Protein AF-A0A529Y6L5-F1 (afdb_monomer_lite)

Radius of gyration: 23.73 Å; chains: 1; bounding box: 65×68×51 Å

Foldseek 3Di:
DDPPDDDDDPVNVVVVVVCVVVDDDCPDDLLPQVNCCVPLVGRWFDPDDPDDAAEDEFEQDDPLLPVFDADDVVVAWGDDVVLQDTGHHNDRDDSVVSNVVVVVVVVVCVVSNHHYQYFDDQDVQQSVLRCCCFQWHTHRNFIEGFAAPRPSNGRSVVRVVVSCVVSSTDHPYYDDDPDGTD

Sequence (182 aa):
MSAHTAAMSEHEYREAKFFQTFGSVPTPAFHDPEEQTRVWGRPWGCTNDVGKLRAVLMHRPGEEINVVDKPMPEIGGFGDPEKGWYFMGKTPPDLAAMQAAHDAFTALLRSEGVDVILTEKAAPGALKSTFCRDSVIGVKGGAIVTRLARRARRGEELMVTQALAKAGCPILGTLHGEAVFE

pLDDT: mean 93.56, std 7.94, range [43.16, 98.81]

Secondary structure (DSSP, 8-state):
----PPPPPHHHHHHHHHHHHT-----S-TT-HHHHHHHHSS--S-S-SSS---EEEE----GGGGG---EETTTTEEEETTTTEEEESSS---HHHHHHHHHHHHHHHHHTT-EEEE--SPPTT-TTTT-HHHHEEEETTEEEE-B-SSGGGTTHHHHHHHHHHHHT--EEEE--TT--B-

Structure (mmCIF, N/CA/C/O backbone):
data_AF-A0A529Y6L5-F1
#
_entry.id   AF-A0A529Y6L5-F1
#
loop_
_atom_site.group_PDB
_atom_site.id
_atom_site.type_symbol
_atom_site.label_atom_id
_atom_site.label_alt_id
_atom_site.label_comp_id
_atom_site.label_asym_id
_atom_site.label_entity_id
_atom_site.label_seq_id
_atom_site.pdbx_PDB_ins_code
_atom_site.Cartn_x
_atom_site.Cartn_y
_atom_site.Cartn_z
_atom_site.occupancy
_atom_site.B_iso_or_equiv
_atom_site.auth_seq_id
_atom_site.auth_comp_id
_atom_site.auth_asym_id
_atom_site.auth_atom_id
_atom_site.pdbx_PDB_model_num
ATOM 1 N N . MET A 1 1 ? -27.876 47.634 27.115 1.00 43.16 1 MET A N 1
ATOM 2 C CA . MET A 1 1 ? -28.895 46.722 26.558 1.00 43.16 1 MET A CA 1
ATOM 3 C C . MET A 1 1 ? -28.431 45.304 26.839 1.00 43.16 1 MET A C 1
ATOM 5 O O . MET A 1 1 ? -27.448 44.882 26.251 1.00 43.16 1 MET A O 1
ATOM 9 N N . SER A 1 2 ? -29.041 44.638 27.822 1.00 49.75 2 SER A N 1
ATOM 10 C CA . SER A 1 2 ? -28.756 43.233 28.131 1.00 49.75 2 SER A CA 1
ATOM 11 C C . SER A 1 2 ? -29.491 42.383 27.100 1.00 49.75 2 SER A C 1
ATOM 13 O O . SER A 1 2 ? -30.720 42.425 27.046 1.00 49.75 2 SER A O 1
ATOM 15 N N . ALA A 1 3 ? -28.759 41.695 26.226 1.00 53.69 3 ALA A N 1
ATOM 16 C CA . ALA A 1 3 ? -29.361 40.724 25.327 1.00 53.69 3 ALA A CA 1
ATOM 17 C C . ALA A 1 3 ? -29.817 39.534 26.180 1.00 53.69 3 ALA A C 1
ATOM 19 O O . ALA A 1 3 ? -28.994 38.777 26.687 1.00 53.69 3 ALA A O 1
ATOM 20 N N . HIS A 1 4 ? -31.127 39.405 26.390 1.00 56.75 4 HIS A N 1
ATOM 21 C CA . HIS A 1 4 ? -31.697 38.199 26.970 1.00 56.75 4 HIS A CA 1
ATOM 22 C C . HIS A 1 4 ? -31.418 37.038 26.013 1.00 56.75 4 HIS A C 1
ATOM 24 O O . HIS A 1 4 ? -31.962 37.000 24.910 1.00 56.75 4 HIS A O 1
ATOM 30 N N . THR A 1 5 ? -30.555 36.108 26.419 1.00 60.12 5 THR A N 1
ATOM 31 C CA . THR A 1 5 ? -30.410 34.819 25.742 1.00 60.12 5 THR A CA 1
ATOM 32 C C . THR A 1 5 ? -31.777 34.142 25.763 1.00 60.12 5 THR A C 1
ATOM 34 O O . THR A 1 5 ? -32.355 33.965 26.838 1.00 60.12 5 THR A O 1
ATOM 37 N N . ALA A 1 6 ? -32.334 33.835 24.591 1.00 73.38 6 ALA A N 1
ATOM 38 C CA . ALA A 1 6 ? -33.621 33.157 24.501 1.00 73.38 6 ALA A CA 1
ATOM 39 C C . ALA A 1 6 ? -33.563 31.831 25.279 1.00 73.38 6 ALA A C 1
ATOM 41 O O . ALA A 1 6 ? -32.552 31.127 25.241 1.00 73.38 6 ALA A O 1
ATOM 42 N N . ALA A 1 7 ? -34.631 31.513 26.015 1.00 80.19 7 ALA A N 1
ATOM 43 C CA . ALA A 1 7 ? -34.752 30.219 26.671 1.00 80.19 7 ALA A CA 1
ATOM 44 C C . ALA A 1 7 ? -34.700 29.113 25.607 1.00 80.19 7 ALA A C 1
ATOM 46 O O . ALA A 1 7 ? -35.376 29.216 24.584 1.00 80.19 7 ALA A O 1
ATOM 47 N N . MET A 1 8 ? -33.887 28.086 25.862 1.00 87.06 8 MET A N 1
ATOM 48 C CA . MET A 1 8 ? -33.729 26.923 24.990 1.00 87.06 8 MET A CA 1
ATOM 49 C C . MET A 1 8 ? -35.102 26.333 24.639 1.00 87.06 8 MET A C 1
ATOM 51 O O . MET A 1 8 ? -35.928 26.096 25.524 1.00 87.06 8 MET A O 1
ATOM 55 N N . SER A 1 9 ? -35.346 26.110 23.352 1.00 92.12 9 SER A N 1
ATOM 56 C CA . SER A 1 9 ? -36.568 25.483 22.856 1.00 92.12 9 SER A CA 1
ATOM 57 C C . SER A 1 9 ? -36.683 24.031 23.331 1.00 92.12 9 SER A C 1
ATOM 59 O O . SER A 1 9 ? -35.696 23.375 23.671 1.00 92.12 9 SER A O 1
ATOM 61 N N . GLU A 1 10 ? -37.901 23.485 23.319 1.00 93.31 10 GLU A N 1
ATOM 62 C CA . GLU A 1 10 ? -38.127 22.069 23.639 1.00 93.31 10 GLU A CA 1
ATOM 63 C C . GLU A 1 10 ? -37.326 21.138 22.712 1.00 93.31 10 GLU A C 1
ATOM 65 O O . GLU A 1 10 ? -36.822 20.100 23.143 1.00 93.31 10 GLU A O 1
ATOM 70 N N . HIS A 1 11 ? -37.171 21.526 21.444 1.00 93.75 11 HIS A N 1
ATOM 71 C CA . HIS A 1 11 ? -36.379 20.780 20.475 1.00 93.75 11 HIS A CA 1
ATOM 72 C C . HIS A 1 11 ? -34.901 20.723 20.875 1.00 93.75 11 HIS A C 1
ATOM 74 O O . HIS A 1 11 ? -34.360 19.627 21.015 1.00 93.75 11 HIS A O 1
ATOM 80 N N . GLU A 1 12 ? -34.284 21.878 21.139 1.00 94.50 12 GLU A N 1
ATOM 81 C CA . GLU A 1 12 ? -32.885 21.968 21.578 1.00 94.50 12 GLU A CA 1
ATOM 82 C C . GLU A 1 12 ? -32.661 21.216 22.901 1.00 94.50 12 GLU A C 1
ATOM 84 O O . GLU A 1 12 ? -31.656 20.526 23.058 1.00 94.50 12 GLU A O 1
ATOM 89 N N . TYR A 1 13 ? -33.620 21.262 23.837 1.00 93.31 13 TYR A N 1
ATOM 90 C CA . TYR A 1 13 ? -33.553 20.468 25.068 1.00 93.31 13 TYR A CA 1
ATOM 91 C C . TYR A 1 13 ? -33.517 18.964 24.777 1.00 93.31 13 TYR A C 1
ATOM 93 O O . TYR A 1 13 ? -32.693 18.237 25.339 1.00 93.31 13 TYR A O 1
ATOM 101 N N . ARG A 1 14 ? -34.421 18.480 23.917 1.00 95.19 14 ARG A N 1
ATOM 102 C CA . ARG A 1 14 ? -34.516 17.055 23.569 1.00 95.19 14 ARG A CA 1
ATOM 103 C C . ARG A 1 14 ? -33.267 16.582 22.837 1.00 95.19 14 ARG A C 1
ATOM 105 O O . ARG A 1 14 ? -32.761 15.514 23.167 1.00 95.19 14 ARG A O 1
ATOM 112 N N . GLU A 1 15 ? -32.761 17.377 21.901 1.00 94.12 15 GLU A N 1
ATOM 113 C CA . GLU A 1 15 ? -31.516 17.106 21.183 1.00 94.12 15 GLU A CA 1
ATOM 114 C C . GLU A 1 15 ? -30.318 17.052 22.145 1.00 94.12 15 GLU A C 1
ATOM 116 O O . GLU A 1 15 ? -29.592 16.057 22.178 1.00 94.12 15 GLU A O 1
ATOM 121 N N . ALA A 1 16 ? -30.168 18.052 23.019 1.00 92.19 16 ALA A N 1
ATOM 122 C CA . ALA A 1 16 ? -29.106 18.079 24.020 1.00 92.19 16 ALA A CA 1
ATOM 123 C C . ALA A 1 16 ? -29.181 16.882 24.979 1.00 92.19 16 ALA A C 1
ATOM 125 O O . ALA A 1 16 ? -28.155 16.285 25.307 1.00 92.19 16 ALA A O 1
ATOM 126 N N . LYS A 1 17 ? -30.386 16.488 25.414 1.00 94.38 17 LYS A N 1
ATOM 127 C CA . LYS A 1 17 ? -30.570 15.285 26.235 1.00 94.38 17 LYS A CA 1
ATOM 128 C C . LYS A 1 17 ? -30.220 14.014 25.486 1.00 94.38 17 LYS A C 1
ATOM 130 O O . LYS A 1 17 ? -29.573 13.151 26.069 1.00 94.38 17 LYS A O 1
ATOM 135 N N . PHE A 1 18 ? -30.583 13.920 24.212 1.00 94.38 18 PHE A N 1
ATOM 136 C CA . PHE A 1 18 ? -30.236 12.777 23.382 1.00 94.38 18 PHE A CA 1
ATOM 137 C C . PHE A 1 18 ? -28.713 12.625 23.257 1.00 94.38 18 PHE A C 1
ATOM 139 O O . PHE A 1 18 ? -28.182 11.559 23.564 1.00 94.38 18 PHE A O 1
ATOM 146 N N . PHE A 1 19 ? -27.988 13.696 22.921 1.00 93.44 19 PHE A N 1
ATOM 147 C CA . PHE A 1 19 ? -26.521 13.665 22.850 1.00 93.44 19 PHE A CA 1
ATOM 148 C C . PHE A 1 19 ? -25.846 13.495 24.214 1.00 93.44 19 PHE A C 1
ATOM 150 O O . PHE A 1 19 ? -24.782 12.890 24.292 1.00 93.44 19 PHE A O 1
ATOM 157 N N . GLN A 1 20 ? -26.461 13.967 25.304 1.00 91.94 20 GLN A N 1
ATOM 158 C CA . GLN A 1 20 ? -25.987 13.676 26.659 1.00 91.94 20 GLN A CA 1
ATOM 159 C C . GLN A 1 20 ? -26.107 12.179 26.984 1.00 91.94 20 GLN A C 1
ATOM 161 O O . GLN A 1 20 ? -25.212 11.618 27.612 1.00 91.94 20 GLN A O 1
ATOM 166 N N . THR A 1 21 ? -27.205 11.530 26.581 1.00 94.56 21 THR A N 1
ATOM 167 C CA . THR A 1 21 ? -27.416 10.090 26.786 1.00 94.56 21 THR A CA 1
ATOM 168 C C . THR A 1 21 ? -26.461 9.248 25.941 1.00 94.56 21 THR A C 1
ATOM 170 O O . THR A 1 21 ? -25.875 8.300 26.456 1.00 94.56 21 THR A O 1
ATOM 173 N N . PHE A 1 22 ? -26.267 9.609 24.672 1.00 93.00 22 PHE A N 1
ATOM 174 C CA . PHE A 1 22 ? -25.345 8.943 23.745 1.00 93.00 22 PHE A CA 1
ATOM 175 C C . PHE A 1 22 ? -24.044 9.737 23.598 1.00 93.00 22 PHE A C 1
ATOM 177 O O . PHE A 1 22 ? -23.631 10.084 22.491 1.00 93.00 22 PHE A O 1
ATOM 184 N N . GLY A 1 23 ? -23.433 10.075 24.735 1.00 90.88 23 GLY A N 1
ATOM 185 C CA . GLY A 1 23 ? -22.241 10.914 24.777 1.00 90.88 23 GLY A CA 1
ATOM 186 C C . GLY A 1 23 ? -21.039 10.306 24.053 1.00 90.88 23 GLY A C 1
ATOM 187 O O . GLY A 1 23 ? -20.933 9.093 23.867 1.00 90.88 23 GLY A O 1
ATOM 188 N N . SER A 1 24 ? -20.096 11.167 23.675 1.00 91.44 24 SER A N 1
ATOM 189 C CA . SER A 1 24 ? -18.832 10.755 23.067 1.00 91.44 24 SER A CA 1
ATOM 190 C C . SER A 1 24 ? -17.998 9.925 24.041 1.00 91.44 24 SER A C 1
ATOM 192 O O . SER A 1 24 ? -17.677 10.383 25.138 1.00 91.44 24 SER A O 1
ATOM 194 N N . VAL A 1 25 ? -17.586 8.733 23.613 1.00 93.31 25 VAL A N 1
ATOM 195 C CA . VAL A 1 25 ? -16.708 7.848 24.384 1.00 93.31 25 VAL A CA 1
ATOM 196 C C . VAL A 1 25 ? -15.369 7.729 23.645 1.00 93.31 25 VAL A C 1
ATOM 198 O O . VAL A 1 25 ? -15.276 6.982 22.676 1.00 93.31 25 VAL A O 1
ATOM 201 N N . PRO A 1 26 ? -14.330 8.486 24.045 1.00 93.56 26 PRO A N 1
ATOM 202 C CA . PRO A 1 26 ? -13.047 8.508 23.337 1.00 93.56 26 PRO A CA 1
ATOM 203 C C . PRO A 1 26 ? -12.127 7.325 23.686 1.00 93.56 26 PRO A C 1
ATOM 205 O O . PRO A 1 26 ? -11.047 7.206 23.109 1.00 93.56 26 PRO A O 1
ATOM 208 N N . THR A 1 27 ? -12.512 6.493 24.659 1.00 95.44 27 THR A N 1
ATOM 209 C CA . THR A 1 27 ? -11.716 5.367 25.157 1.00 95.44 27 THR A CA 1
ATOM 210 C C . THR A 1 27 ? -12.494 4.053 25.104 1.00 95.44 27 THR A C 1
ATOM 212 O O . THR A 1 27 ? -13.676 4.057 25.441 1.00 95.44 27 THR A O 1
ATOM 215 N N . PRO A 1 28 ? -11.833 2.921 24.820 1.00 96.00 28 PRO A N 1
ATOM 216 C CA . PRO A 1 28 ? -10.390 2.785 24.613 1.00 96.00 28 PRO A CA 1
ATOM 217 C C . PRO A 1 28 ? -9.931 3.378 23.267 1.00 96.00 28 PRO A C 1
ATOM 219 O O . PRO A 1 28 ? -10.740 3.778 22.434 1.00 96.00 28 PRO A O 1
ATOM 222 N N . ALA A 1 29 ? -8.618 3.559 23.108 1.00 95.88 29 ALA A N 1
ATOM 223 C CA . ALA A 1 29 ? -8.064 4.209 21.921 1.00 95.88 29 ALA A CA 1
ATOM 224 C C . ALA A 1 29 ? -8.363 3.394 20.651 1.00 95.88 29 ALA A C 1
ATOM 226 O O . ALA A 1 29 ? -8.498 2.179 20.712 1.00 95.88 29 ALA A O 1
ATOM 227 N N . PHE A 1 30 ? -8.356 4.036 19.479 1.00 96.19 30 PHE A N 1
ATOM 228 C CA . PHE A 1 30 ? -8.668 3.379 18.198 1.00 96.19 30 PHE A CA 1
ATOM 229 C C . PHE A 1 30 ? -7.878 2.084 17.935 1.00 96.19 30 PHE A C 1
ATOM 231 O O . PHE A 1 30 ? -8.389 1.145 17.335 1.00 96.19 30 PHE A O 1
ATOM 238 N N . HIS A 1 31 ? -6.616 2.043 18.367 1.00 96.19 31 HIS A N 1
ATOM 239 C CA . HIS A 1 31 ? -5.713 0.913 18.163 1.00 96.19 31 HIS A CA 1
ATOM 240 C C . HIS A 1 31 ? -5.796 -0.157 19.264 1.00 96.19 31 HIS A C 1
ATOM 242 O O . HIS A 1 31 ? -4.938 -1.045 19.318 1.00 96.19 31 HIS A O 1
ATOM 248 N N . ASP A 1 32 ? -6.750 -0.030 20.187 1.00 97.56 32 ASP A N 1
ATOM 249 C CA . ASP A 1 32 ? -7.015 -1.041 21.198 1.00 97.56 32 ASP A CA 1
ATOM 250 C C . ASP A 1 32 ? -7.355 -2.385 20.523 1.00 97.56 32 ASP A C 1
ATOM 252 O O . ASP A 1 32 ? -8.149 -2.405 19.578 1.00 97.56 32 ASP A O 1
ATOM 256 N N . PRO A 1 33 ? -6.735 -3.507 20.936 1.00 96.56 33 PRO A N 1
ATOM 257 C CA . PRO A 1 33 ? -6.937 -4.789 20.269 1.00 96.56 33 PRO A CA 1
ATOM 258 C C . PRO A 1 33 ? -8.390 -5.277 20.262 1.00 96.56 33 PRO A C 1
ATOM 260 O O . PRO A 1 33 ? -8.789 -5.922 19.290 1.00 96.56 33 PRO A O 1
ATOM 263 N N . GLU A 1 34 ? -9.176 -4.994 21.304 1.00 97.75 34 GLU A N 1
ATOM 264 C CA . GLU A 1 34 ? -10.572 -5.432 21.388 1.00 97.75 34 GLU A CA 1
ATOM 265 C C . GLU A 1 34 ? -11.457 -4.589 20.468 1.00 97.75 34 GLU A C 1
ATOM 267 O O . GLU A 1 34 ? -12.233 -5.150 19.693 1.00 97.75 34 GLU A O 1
ATOM 272 N N . GLU A 1 35 ? -11.268 -3.265 20.447 1.00 96.62 35 GLU A N 1
ATOM 273 C CA . GLU A 1 35 ? -11.950 -2.370 19.498 1.00 96.62 35 GLU A CA 1
ATOM 274 C C . GLU A 1 35 ? -11.612 -2.702 18.043 1.00 96.62 35 GLU A C 1
ATOM 276 O O . GLU A 1 35 ? -12.503 -2.819 17.195 1.00 96.62 35 GLU A O 1
ATOM 281 N N . GLN A 1 36 ? -10.327 -2.921 17.755 1.00 97.62 36 GLN A N 1
ATOM 282 C CA . GLN A 1 36 ? -9.866 -3.334 16.433 1.00 97.62 36 GLN A CA 1
ATOM 283 C C . GLN A 1 36 ? -10.497 -4.660 16.012 1.00 97.62 36 GLN A C 1
ATOM 285 O O . GLN A 1 36 ? -11.004 -4.780 14.902 1.00 97.62 36 GLN A O 1
ATOM 290 N N . THR A 1 37 ? -10.518 -5.653 16.900 1.00 97.75 37 THR A N 1
ATOM 291 C CA . THR A 1 37 ? -11.112 -6.958 16.588 1.00 97.75 37 THR A CA 1
ATOM 292 C C . THR A 1 37 ? -12.619 -6.847 16.368 1.00 97.75 37 THR A C 1
ATOM 294 O O . THR A 1 37 ? -13.140 -7.402 15.403 1.00 97.75 37 THR A O 1
ATOM 297 N N . ARG A 1 38 ? -13.320 -6.091 17.219 1.00 97.38 38 ARG A N 1
ATOM 298 C CA . ARG A 1 38 ? -14.775 -5.912 17.167 1.00 97.38 38 ARG A CA 1
ATOM 299 C C . ARG A 1 38 ? -15.246 -5.200 15.897 1.00 97.38 38 ARG A C 1
ATOM 301 O O . ARG A 1 38 ? -16.284 -5.570 15.357 1.00 97.38 38 ARG A O 1
ATOM 308 N N . VAL A 1 39 ? -14.520 -4.176 15.446 1.00 96.56 39 VAL A N 1
ATOM 309 C CA . VAL A 1 39 ? -14.940 -3.310 14.327 1.00 96.56 39 VAL A CA 1
ATOM 310 C C . VAL A 1 39 ? -14.268 -3.694 13.006 1.00 96.56 39 VAL A C 1
ATOM 312 O O . VAL A 1 39 ? -14.908 -3.651 11.959 1.00 96.56 39 VAL A O 1
ATOM 315 N N . TRP A 1 40 ? -12.998 -4.100 13.048 1.00 97.19 40 TRP A N 1
ATOM 316 C CA . TRP A 1 40 ? -12.143 -4.334 11.874 1.00 97.19 40 TRP A CA 1
ATOM 317 C C . TRP A 1 40 ? -11.729 -5.804 11.706 1.00 97.19 40 TRP A C 1
ATOM 319 O O . TRP A 1 40 ? -10.904 -6.135 10.852 1.00 97.19 40 TRP A O 1
ATOM 329 N N . GLY A 1 41 ? -12.276 -6.699 12.534 1.00 97.44 41 GLY A N 1
ATOM 330 C CA . GLY A 1 41 ? -12.104 -8.153 12.461 1.00 97.44 41 GLY A CA 1
ATOM 331 C C . GLY A 1 41 ? -10.795 -8.690 13.047 1.00 97.44 41 GLY A C 1
ATOM 332 O O . GLY A 1 41 ? -10.718 -9.875 13.364 1.00 97.44 41 GLY A O 1
ATOM 333 N N . ARG A 1 42 ? -9.765 -7.850 13.211 1.00 97.00 42 ARG A N 1
ATOM 334 C CA . ARG A 1 42 ? -8.480 -8.201 13.841 1.00 97.00 42 ARG A CA 1
ATOM 335 C C . ARG A 1 42 ? -7.672 -6.952 14.211 1.00 97.00 42 ARG A C 1
ATOM 337 O O . ARG A 1 42 ? -7.913 -5.892 13.639 1.00 97.00 42 ARG A O 1
ATOM 344 N N . PRO A 1 43 ? -6.659 -7.064 15.090 1.00 97.00 43 PRO A N 1
ATOM 345 C CA . PRO A 1 43 ? -5.684 -5.999 15.299 1.00 97.00 43 PRO A CA 1
ATOM 346 C C . PRO A 1 43 ? -4.848 -5.753 14.039 1.00 97.00 43 PRO A C 1
ATOM 348 O O . PRO A 1 43 ? -4.182 -6.667 13.543 1.00 97.00 43 PRO A O 1
ATOM 351 N N . TRP A 1 44 ? -4.852 -4.513 13.553 1.00 97.88 44 TRP A N 1
ATOM 352 C CA . TRP A 1 44 ? -4.046 -4.078 12.414 1.00 97.88 44 TRP A CA 1
ATOM 353 C C . TRP A 1 44 ? -2.822 -3.257 12.826 1.00 97.88 44 TRP A C 1
ATOM 355 O O . TRP A 1 44 ? -2.762 -2.666 13.910 1.00 97.88 44 TRP A O 1
ATOM 365 N N . GLY A 1 45 ? -1.851 -3.188 11.914 1.00 96.56 45 GLY A N 1
ATOM 366 C CA . GLY A 1 45 ? -0.671 -2.342 12.047 1.00 96.56 45 GLY A CA 1
ATOM 367 C C . GLY A 1 45 ? 0.631 -3.075 12.350 1.00 96.56 45 GLY A C 1
ATOM 368 O O . GLY A 1 45 ? 0.664 -4.288 12.553 1.00 96.56 45 GLY A O 1
ATOM 369 N N . CYS A 1 46 ? 1.713 -2.299 12.394 1.00 96.50 46 CYS A N 1
ATOM 370 C CA . CYS A 1 46 ? 3.040 -2.753 12.799 1.00 96.50 46 CYS A CA 1
ATOM 371 C C . CYS A 1 46 ? 3.403 -2.132 14.154 1.00 96.50 46 CYS A C 1
ATOM 373 O O . CYS A 1 46 ? 3.250 -0.925 14.348 1.00 96.50 46 CYS A O 1
ATOM 375 N N . THR A 1 47 ? 3.859 -2.952 15.103 1.00 92.88 47 THR A N 1
ATOM 376 C CA . THR A 1 47 ? 4.301 -2.498 16.436 1.00 92.88 47 THR A CA 1
ATOM 377 C C . THR A 1 47 ? 5.796 -2.688 16.673 1.00 92.88 47 THR A C 1
ATOM 379 O O . THR A 1 47 ? 6.324 -2.113 17.620 1.00 92.88 47 THR A O 1
ATOM 382 N N . ASN A 1 48 ? 6.468 -3.494 15.846 1.00 94.31 48 ASN A N 1
ATOM 383 C CA . ASN A 1 48 ? 7.915 -3.698 15.825 1.00 94.31 48 ASN A CA 1
ATOM 384 C C . ASN A 1 48 ? 8.323 -4.448 14.540 1.00 94.31 48 ASN A C 1
ATOM 386 O O . ASN A 1 48 ? 7.486 -5.084 13.902 1.00 94.31 48 ASN A O 1
ATOM 390 N N . ASP A 1 49 ? 9.615 -4.427 14.211 1.00 94.19 49 ASP A N 1
ATOM 391 C CA . ASP A 1 49 ? 10.150 -5.015 12.972 1.00 94.19 49 ASP A CA 1
ATOM 392 C C . ASP A 1 49 ? 10.559 -6.500 13.071 1.00 94.19 49 ASP A C 1
ATOM 394 O O . ASP A 1 49 ? 11.005 -7.075 12.081 1.00 94.19 49 ASP A O 1
ATOM 398 N N . VAL A 1 50 ? 10.437 -7.138 14.243 1.00 96.19 50 VAL A N 1
ATOM 399 C CA . VAL A 1 50 ? 10.969 -8.503 14.496 1.00 96.19 50 VAL A CA 1
ATOM 400 C C . VAL A 1 50 ? 9.925 -9.514 14.977 1.00 96.19 50 VAL A C 1
ATOM 402 O O . VAL A 1 50 ? 10.218 -10.692 15.167 1.00 96.19 50 VAL A O 1
ATOM 405 N N . GLY A 1 51 ? 8.705 -9.059 15.230 1.00 95.12 51 GLY A N 1
ATOM 406 C CA . GLY A 1 51 ? 7.616 -9.860 15.759 1.00 95.12 51 GLY A CA 1
ATOM 407 C C . GLY A 1 51 ? 6.985 -10.750 14.697 1.00 95.12 51 GLY A C 1
ATOM 408 O O . GLY A 1 51 ? 7.247 -10.634 13.502 1.00 95.12 51 GLY A O 1
ATOM 409 N N . LYS A 1 52 ? 6.092 -11.640 15.141 1.00 96.25 52 LYS A N 1
ATOM 410 C CA . LYS A 1 52 ? 5.377 -12.539 14.231 1.00 96.25 52 LYS A CA 1
ATOM 411 C C . LYS A 1 52 ? 4.549 -11.742 13.216 1.00 96.25 52 LYS A C 1
ATOM 413 O O . LYS A 1 52 ? 3.553 -11.109 13.586 1.00 96.25 52 LYS A O 1
ATOM 418 N N . LEU A 1 53 ? 4.931 -11.842 11.946 1.00 97.75 53 LEU A N 1
ATOM 419 C CA . LEU A 1 53 ? 4.174 -11.315 10.818 1.00 97.75 53 LEU A CA 1
ATOM 420 C C . LEU A 1 53 ? 2.845 -12.073 10.688 1.00 97.75 53 LEU A C 1
ATOM 422 O O . LEU A 1 53 ? 2.806 -13.295 10.817 1.00 97.75 53 LEU A O 1
ATOM 426 N N . ARG A 1 54 ? 1.746 -11.342 10.483 1.00 97.19 54 ARG A N 1
ATOM 427 C CA . ARG A 1 54 ? 0.387 -11.913 10.365 1.00 97.19 54 ARG A CA 1
ATOM 428 C C . ARG A 1 54 ? -0.301 -11.544 9.059 1.00 97.19 54 ARG A C 1
ATOM 430 O O . ARG A 1 54 ? -1.064 -12.345 8.541 1.00 97.19 54 ARG A O 1
ATOM 437 N N . ALA A 1 55 ? -0.021 -10.357 8.537 1.00 97.88 55 ALA A N 1
ATOM 438 C CA . ALA A 1 55 ? -0.494 -9.894 7.244 1.00 97.88 55 ALA A CA 1
ATOM 439 C C . ALA A 1 55 ? 0.602 -9.060 6.579 1.00 97.88 55 ALA A C 1
ATOM 441 O O . ALA A 1 55 ? 1.380 -8.401 7.274 1.00 97.88 55 ALA A O 1
ATOM 442 N N . VAL A 1 56 ? 0.664 -9.088 5.251 1.00 98.44 56 VAL A N 1
ATOM 443 C CA . VAL A 1 56 ? 1.637 -8.318 4.470 1.00 98.44 56 VAL A CA 1
ATOM 444 C C . VAL A 1 56 ? 1.030 -7.885 3.143 1.00 98.44 56 VAL A C 1
ATOM 446 O O . VAL A 1 56 ? 0.376 -8.678 2.468 1.00 98.44 56 VAL A O 1
ATOM 449 N N . LEU A 1 57 ? 1.243 -6.619 2.783 1.00 98.50 57 LEU A N 1
ATOM 450 C CA . LEU A 1 57 ? 0.864 -6.072 1.486 1.00 98.50 57 LEU A CA 1
ATOM 451 C C . LEU A 1 57 ? 1.980 -6.340 0.476 1.00 98.50 57 LEU A C 1
ATOM 453 O O . LEU A 1 57 ? 3.136 -6.013 0.735 1.00 98.50 57 LEU A O 1
ATOM 457 N N . MET A 1 58 ? 1.624 -6.909 -0.670 1.00 98.25 58 MET A N 1
ATOM 458 C CA . MET A 1 58 ? 2.553 -7.264 -1.737 1.00 98.25 58 MET A CA 1
ATOM 459 C C . MET A 1 58 ? 1.989 -6.852 -3.100 1.00 98.25 58 MET A C 1
ATOM 461 O O . MET A 1 58 ? 0.774 -6.756 -3.300 1.00 98.25 58 MET A O 1
ATOM 465 N N . HIS A 1 59 ? 2.874 -6.649 -4.069 1.00 97.94 59 HIS A N 1
ATOM 466 C CA . HIS A 1 59 ? 2.509 -6.482 -5.469 1.00 97.94 59 HIS A CA 1
ATOM 467 C C . HIS A 1 59 ? 3.310 -7.458 -6.313 1.00 97.94 59 HIS A C 1
ATOM 469 O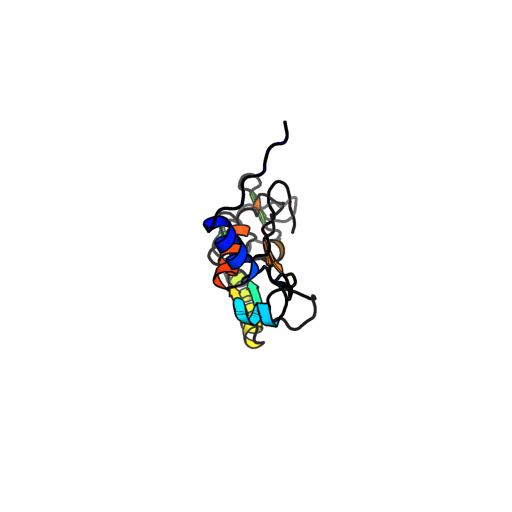 O . HIS A 1 59 ? 4.543 -7.442 -6.303 1.00 97.94 59 HIS A O 1
ATOM 475 N N . ARG A 1 60 ? 2.591 -8.297 -7.057 1.00 97.81 60 ARG A N 1
ATOM 476 C CA . ARG A 1 60 ? 3.200 -9.224 -8.001 1.00 97.81 60 ARG A CA 1
ATOM 477 C C . ARG A 1 60 ? 3.608 -8.448 -9.259 1.00 97.81 60 ARG A C 1
ATOM 479 O O . ARG A 1 60 ? 2.710 -7.883 -9.877 1.00 97.81 60 ARG A O 1
ATOM 486 N N . PRO A 1 61 ? 4.889 -8.477 -9.675 1.00 96.81 61 PRO A N 1
ATOM 487 C CA . PRO A 1 61 ? 5.338 -7.804 -10.892 1.00 96.81 61 PRO A CA 1
ATOM 488 C C . PRO A 1 61 ? 4.502 -8.190 -12.121 1.00 96.81 61 PRO A C 1
ATOM 490 O O . PRO A 1 61 ? 4.265 -9.378 -12.389 1.00 96.81 61 PRO A O 1
ATOM 493 N N . GLY A 1 62 ? 4.072 -7.184 -12.872 1.00 95.62 62 GLY A N 1
ATOM 494 C CA . GLY A 1 62 ? 3.212 -7.288 -14.041 1.00 95.62 62 GLY A CA 1
ATOM 495 C C . GLY A 1 62 ? 3.783 -6.600 -15.281 1.00 95.62 62 GLY A C 1
ATOM 496 O O . GLY A 1 62 ? 4.993 -6.476 -15.470 1.00 95.62 62 GLY A O 1
ATOM 497 N N . GLU A 1 63 ? 2.880 -6.187 -16.172 1.00 94.12 63 GLU A N 1
ATOM 498 C CA . GLU A 1 63 ? 3.208 -5.589 -17.473 1.00 94.12 63 GLU A CA 1
ATOM 499 C C . GLU A 1 63 ? 3.965 -4.258 -17.362 1.00 94.12 63 GLU A C 1
ATOM 501 O O . GLU A 1 63 ? 4.656 -3.881 -18.307 1.00 94.12 63 GLU A O 1
ATOM 506 N N . GLU A 1 64 ? 3.884 -3.565 -16.220 1.00 93.69 64 GLU A N 1
ATOM 507 C CA . GLU A 1 64 ? 4.696 -2.378 -15.921 1.00 93.69 64 GLU A CA 1
ATOM 508 C C . GLU A 1 64 ? 6.209 -2.668 -15.976 1.00 93.69 64 GLU A C 1
ATOM 510 O O . GLU A 1 64 ? 6.998 -1.777 -16.285 1.00 93.69 64 GLU A O 1
ATOM 515 N N . ILE A 1 65 ? 6.561 -3.946 -15.797 1.00 95.25 65 ILE A N 1
ATOM 516 C CA . ILE A 1 65 ? 7.734 -4.667 -16.302 1.00 95.25 65 ILE A CA 1
ATOM 517 C C . ILE A 1 65 ? 8.375 -4.137 -17.598 1.00 95.25 65 ILE A C 1
ATOM 519 O O . ILE A 1 65 ? 9.541 -3.757 -17.720 1.00 95.25 65 ILE A O 1
ATOM 523 N N . ASN A 1 66 ? 7.536 -4.160 -18.629 1.00 92.69 66 ASN A N 1
ATOM 524 C CA . ASN A 1 66 ? 7.951 -4.305 -20.020 1.00 92.69 66 ASN A CA 1
ATOM 525 C C . ASN A 1 66 ? 8.415 -2.991 -20.660 1.00 92.69 66 ASN A C 1
ATOM 527 O O . ASN A 1 66 ? 8.836 -2.992 -21.812 1.00 92.69 66 ASN A O 1
ATOM 531 N N . VAL A 1 67 ? 8.344 -1.874 -19.931 1.00 91.75 67 VAL A N 1
ATOM 532 C CA . VAL A 1 67 ? 8.826 -0.567 -20.404 1.00 91.75 67 VAL A CA 1
ATOM 533 C C . VAL A 1 67 ? 10.353 -0.433 -20.313 1.00 91.75 67 VAL A C 1
ATOM 535 O O . VAL A 1 67 ? 10.910 0.521 -20.841 1.00 91.75 67 VAL A O 1
ATOM 538 N N . VAL A 1 68 ? 11.050 -1.363 -19.649 1.00 93.81 68 VAL A N 1
ATOM 539 C CA . VAL A 1 68 ? 12.508 -1.293 -19.464 1.00 93.81 68 VAL A CA 1
ATOM 540 C C .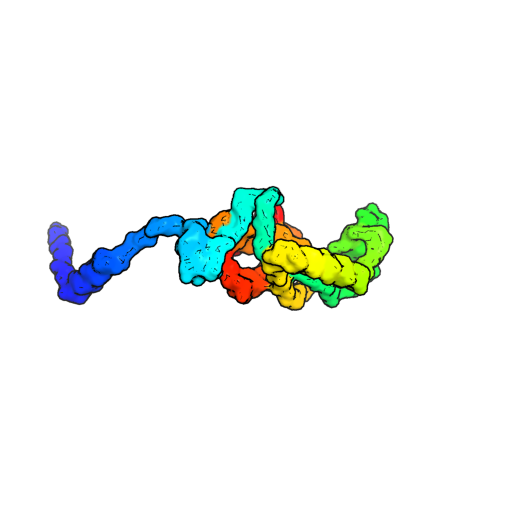 VAL A 1 68 ? 13.252 -1.663 -20.752 1.00 93.81 68 VAL A C 1
ATOM 542 O O . VAL A 1 68 ? 13.647 -2.810 -20.948 1.00 93.81 68 VAL A O 1
ATOM 545 N N . ASP A 1 69 ? 13.461 -0.672 -21.620 1.00 91.94 69 ASP A N 1
ATOM 546 C CA . ASP A 1 69 ? 14.047 -0.844 -22.960 1.00 91.94 69 ASP A CA 1
ATOM 547 C C . ASP A 1 69 ? 15.243 0.082 -23.267 1.00 91.94 69 ASP A C 1
ATOM 549 O O . ASP A 1 69 ? 16.041 -0.200 -24.162 1.00 91.94 69 ASP A O 1
ATOM 553 N N . LYS A 1 70 ? 15.396 1.176 -22.516 1.00 94.44 70 LYS A N 1
ATOM 554 C CA . LYS A 1 70 ? 16.378 2.240 -22.765 1.00 94.44 70 LYS A CA 1
ATOM 555 C C . LYS A 1 70 ? 17.564 2.160 -21.793 1.00 94.44 70 LYS A C 1
ATOM 557 O O . LYS A 1 70 ? 17.414 2.572 -20.641 1.00 94.44 70 LYS A O 1
ATOM 562 N N . PRO A 1 71 ? 18.735 1.635 -22.205 1.00 95.38 71 PRO A N 1
ATOM 563 C CA . PRO A 1 71 ? 19.912 1.559 -21.342 1.00 95.38 71 PRO A CA 1
ATOM 564 C C . PRO A 1 71 ? 20.514 2.945 -21.070 1.00 95.38 71 PRO A C 1
ATOM 566 O O . PRO A 1 71 ? 20.518 3.817 -21.936 1.00 95.38 71 PRO A O 1
ATOM 569 N N . MET A 1 72 ? 21.072 3.108 -19.873 1.00 93.88 72 MET A N 1
ATOM 570 C CA . MET A 1 72 ? 21.809 4.284 -19.396 1.00 93.88 72 MET A CA 1
ATOM 571 C C . MET A 1 72 ? 23.201 3.833 -18.905 1.00 93.88 72 MET A C 1
ATOM 573 O O . MET A 1 72 ? 23.419 3.681 -17.695 1.00 93.88 72 MET A O 1
ATOM 577 N N . PRO A 1 73 ? 24.133 3.490 -19.821 1.00 89.38 73 PRO A N 1
ATOM 578 C CA . PRO A 1 73 ? 25.418 2.872 -19.477 1.00 89.38 73 PRO A CA 1
ATOM 579 C C . PRO A 1 73 ? 26.314 3.757 -18.600 1.00 89.38 73 PRO A C 1
ATOM 581 O O . PRO A 1 73 ? 27.085 3.237 -17.799 1.00 89.38 73 PRO A O 1
ATOM 584 N N . GLU A 1 74 ? 26.191 5.076 -18.710 1.00 90.31 74 GLU A N 1
ATOM 585 C CA . GLU A 1 74 ? 26.963 6.062 -17.955 1.00 90.31 74 GLU A CA 1
ATOM 586 C C . GLU A 1 74 ? 26.702 6.023 -16.442 1.00 90.31 74 GLU A C 1
ATOM 588 O O . GLU A 1 74 ? 27.591 6.350 -15.659 1.00 90.31 74 GLU A O 1
ATOM 593 N N . ILE A 1 75 ? 25.508 5.586 -16.027 1.00 87.94 75 ILE A N 1
ATOM 594 C CA . ILE A 1 75 ? 25.103 5.475 -14.615 1.00 87.94 75 ILE A CA 1
ATOM 595 C C . ILE A 1 75 ? 24.735 4.043 -14.198 1.00 87.94 75 ILE A C 1
ATOM 597 O O . ILE A 1 75 ? 24.358 3.818 -13.051 1.00 87.94 75 ILE A O 1
ATOM 601 N N . GLY A 1 76 ? 24.869 3.066 -15.100 1.00 88.88 76 GLY A N 1
ATOM 602 C CA . GLY A 1 76 ? 24.643 1.651 -14.804 1.00 88.88 76 GLY A CA 1
ATOM 603 C C . GLY A 1 76 ? 23.173 1.301 -14.556 1.00 88.88 76 GLY A C 1
ATOM 604 O O . GLY A 1 76 ? 22.783 0.955 -13.440 1.00 88.88 76 GLY A O 1
ATOM 605 N N . GLY A 1 77 ? 22.352 1.342 -15.605 1.00 94.44 77 GLY A N 1
ATOM 606 C CA . GLY A 1 77 ? 20.947 0.955 -15.514 1.00 94.44 77 GLY A CA 1
ATOM 607 C C . GLY A 1 77 ? 20.174 1.158 -16.808 1.00 94.44 77 GLY A C 1
ATOM 608 O O . GLY A 1 77 ? 20.739 1.161 -17.899 1.00 94.44 77 GLY A O 1
ATOM 609 N N . PHE A 1 78 ? 18.870 1.353 -16.650 1.00 95.88 78 PHE A N 1
ATOM 610 C CA . PHE A 1 78 ? 17.909 1.674 -17.694 1.00 95.88 78 PHE A CA 1
ATOM 611 C C . PHE A 1 78 ? 17.014 2.810 -17.206 1.00 95.88 78 PHE A C 1
ATOM 613 O O . PHE A 1 78 ? 16.711 2.903 -16.012 1.00 95.88 78 PHE A O 1
ATOM 620 N N . GLY A 1 79 ? 16.550 3.659 -18.109 1.00 94.38 79 GLY A N 1
ATOM 621 C CA . GLY A 1 79 ? 15.677 4.755 -17.730 1.00 94.38 79 GLY A CA 1
ATOM 622 C C . GLY A 1 79 ? 15.309 5.662 -18.882 1.00 94.38 79 GLY A C 1
ATOM 623 O O . GLY A 1 79 ? 16.028 5.788 -19.872 1.00 94.38 79 GLY A O 1
ATOM 624 N N . ASP A 1 80 ? 14.187 6.344 -18.705 1.00 92.81 80 ASP A N 1
ATOM 625 C CA . ASP A 1 80 ? 13.769 7.415 -19.589 1.00 92.81 80 ASP A CA 1
ATOM 626 C C . ASP A 1 80 ? 13.295 8.608 -18.749 1.00 92.81 80 ASP A C 1
ATOM 628 O O . ASP A 1 80 ? 12.174 8.588 -18.230 1.00 92.81 80 ASP A O 1
ATOM 632 N N . PRO A 1 81 ? 14.132 9.648 -18.574 1.00 89.44 81 PRO A N 1
ATOM 633 C CA . PRO A 1 81 ? 13.767 10.831 -17.800 1.00 89.44 81 PRO A CA 1
ATOM 634 C C . PRO A 1 81 ? 12.529 11.557 -18.339 1.00 89.44 81 PRO A C 1
ATOM 636 O O . PRO A 1 81 ? 11.781 12.132 -17.551 1.00 89.44 81 PRO A O 1
ATOM 639 N N . GLU A 1 82 ? 12.288 11.502 -19.654 1.00 88.94 82 GLU A N 1
ATOM 640 C CA . GLU A 1 82 ? 11.127 12.139 -20.288 1.00 88.94 82 GLU A CA 1
ATOM 641 C C . GLU A 1 82 ? 9.827 11.398 -19.958 1.00 88.94 82 GLU A C 1
ATOM 643 O O . GLU A 1 82 ? 8.817 12.023 -19.636 1.00 88.94 82 GLU A O 1
ATOM 648 N N . LYS A 1 83 ? 9.861 10.059 -19.980 1.00 86.81 83 LYS A N 1
ATOM 649 C CA . LYS A 1 83 ? 8.715 9.209 -19.611 1.00 86.81 83 LYS A CA 1
ATOM 650 C C . LYS A 1 83 ? 8.597 8.980 -18.101 1.00 86.81 83 LYS A C 1
ATOM 652 O O . LYS A 1 83 ? 7.565 8.503 -17.642 1.00 86.81 83 LYS A O 1
ATOM 657 N N . GLY A 1 84 ? 9.628 9.323 -17.330 1.00 88.88 84 GLY A N 1
ATOM 658 C CA . GLY A 1 84 ? 9.616 9.294 -15.873 1.00 88.88 84 GLY A CA 1
ATOM 659 C C . GLY A 1 84 ? 9.705 7.894 -15.267 1.00 88.88 84 GLY A C 1
ATOM 660 O O . GLY A 1 84 ? 8.971 7.614 -14.329 1.00 88.88 84 GLY A O 1
ATOM 661 N N . TRP A 1 85 ? 10.601 7.027 -15.748 1.00 92.44 85 TRP A N 1
ATOM 662 C CA . TRP A 1 85 ? 10.858 5.711 -15.140 1.00 92.44 85 TRP A CA 1
ATOM 663 C C . TRP A 1 85 ? 12.354 5.368 -15.114 1.00 92.44 85 TRP A C 1
ATOM 665 O O . TRP A 1 85 ? 13.143 5.913 -15.887 1.00 92.44 85 TRP A O 1
ATOM 675 N N . TYR A 1 86 ? 12.751 4.477 -14.198 1.00 93.44 86 TYR A N 1
ATOM 676 C CA . TYR A 1 86 ? 14.137 4.024 -14.044 1.00 93.44 86 TYR A CA 1
ATOM 677 C C . TYR A 1 86 ? 14.227 2.615 -13.445 1.00 93.44 86 TYR A C 1
ATOM 679 O O . TYR A 1 86 ? 13.474 2.238 -12.539 1.00 93.44 86 TYR A O 1
ATOM 687 N N . PHE A 1 87 ? 15.215 1.850 -13.893 1.00 94.06 87 PHE A N 1
ATOM 688 C CA . PHE A 1 87 ? 15.528 0.511 -13.416 1.00 94.06 87 PHE A CA 1
ATOM 689 C C . PHE A 1 87 ? 17.044 0.369 -13.242 1.00 94.06 87 PHE A C 1
ATOM 691 O O . PHE A 1 87 ? 17.812 0.577 -14.175 1.00 94.06 87 PHE A O 1
ATOM 698 N N . MET A 1 88 ? 17.486 0.028 -12.032 1.00 91.19 88 MET A N 1
ATOM 699 C CA . MET A 1 88 ? 18.907 -0.178 -11.746 1.00 91.19 88 MET A CA 1
ATOM 700 C C . MET A 1 88 ? 19.245 -1.647 -11.972 1.00 91.19 88 MET A C 1
ATOM 702 O O . MET A 1 88 ? 18.678 -2.517 -11.314 1.00 91.19 88 MET A O 1
ATOM 706 N N . GLY A 1 89 ? 20.163 -1.922 -12.892 1.00 88.06 89 GLY A N 1
ATOM 707 C CA . GLY A 1 89 ? 20.557 -3.280 -13.244 1.00 88.06 89 GLY A CA 1
ATOM 708 C C . GLY A 1 89 ? 21.492 -3.298 -14.445 1.00 88.06 89 GLY A C 1
ATOM 709 O O . GLY A 1 89 ? 21.422 -2.432 -15.310 1.00 88.06 89 GLY A O 1
ATOM 710 N N . LYS A 1 90 ? 22.384 -4.292 -14.502 1.00 86.75 90 LYS A N 1
ATOM 711 C CA . LYS A 1 90 ? 23.305 -4.469 -15.640 1.00 86.75 90 LYS A CA 1
ATOM 712 C C . LYS A 1 90 ? 22.609 -5.040 -16.879 1.00 86.75 90 LYS A C 1
ATOM 714 O O . LYS A 1 90 ? 23.116 -4.897 -17.985 1.00 86.75 90 LYS A O 1
ATOM 719 N N . THR A 1 91 ? 21.476 -5.703 -16.681 1.00 91.19 91 THR A N 1
ATOM 720 C CA . THR A 1 91 ? 20.652 -6.334 -17.713 1.00 91.19 91 THR A CA 1
ATOM 721 C C . THR A 1 91 ? 19.196 -5.914 -17.522 1.00 91.19 91 THR A C 1
ATOM 723 O O . THR A 1 91 ? 18.823 -5.569 -16.393 1.00 91.19 91 THR A O 1
ATOM 726 N N . PRO A 1 92 ? 18.366 -5.953 -18.582 1.00 91.62 92 PR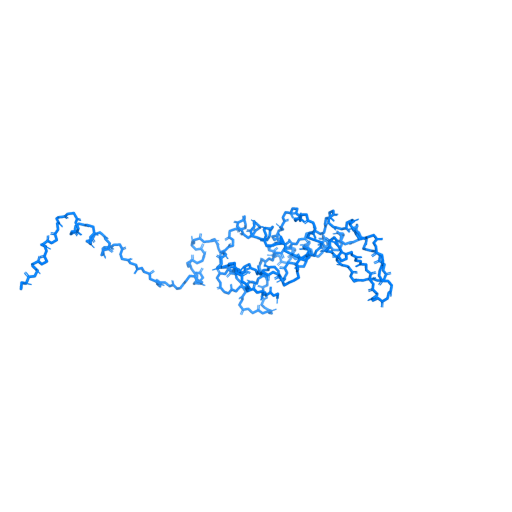O A N 1
ATOM 727 C CA . PRO A 1 92 ? 16.932 -5.747 -18.437 1.00 91.62 92 PRO A CA 1
ATOM 728 C C . PRO A 1 92 ? 16.329 -6.774 -17.462 1.00 91.62 92 PRO A C 1
ATOM 730 O O . PRO A 1 92 ? 16.879 -7.873 -17.316 1.00 91.62 92 PRO A O 1
ATOM 733 N N . PRO A 1 93 ? 15.222 -6.438 -16.786 1.00 94.25 93 PRO A N 1
ATOM 734 C CA . PRO A 1 93 ? 14.513 -7.376 -15.930 1.00 94.25 93 PRO A CA 1
ATOM 735 C C . PRO A 1 93 ? 13.940 -8.547 -16.732 1.00 94.25 93 PRO A C 1
ATOM 737 O O . PRO A 1 93 ? 13.367 -8.366 -17.804 1.00 94.25 93 PRO A O 1
ATOM 740 N N . ASP A 1 94 ? 14.033 -9.745 -16.161 1.00 95.88 94 ASP A N 1
ATOM 741 C CA . ASP A 1 94 ? 13.297 -10.917 -16.627 1.00 95.88 94 ASP A CA 1
ATOM 742 C C . ASP A 1 94 ? 11.985 -11.012 -15.839 1.00 95.88 94 ASP A C 1
ATOM 744 O O . ASP A 1 94 ? 11.967 -11.439 -14.680 1.00 95.88 94 ASP A O 1
ATOM 748 N N . LEU A 1 95 ? 10.880 -10.584 -16.460 1.00 96.06 95 LEU A N 1
ATOM 749 C CA . LEU A 1 95 ? 9.563 -10.577 -15.820 1.00 96.06 95 LEU A CA 1
ATOM 750 C C . LEU A 1 95 ? 9.120 -11.985 -15.391 1.00 96.06 95 LEU A C 1
ATOM 752 O O . LEU A 1 95 ? 8.535 -12.130 -14.318 1.00 96.06 95 LEU A O 1
ATOM 756 N N . ALA A 1 96 ? 9.417 -13.025 -16.175 1.00 98.00 96 ALA A N 1
ATOM 757 C CA . ALA A 1 96 ? 9.035 -14.391 -15.824 1.00 98.00 96 ALA A CA 1
ATOM 758 C C . ALA A 1 96 ? 9.805 -14.870 -14.584 1.00 98.00 96 ALA A C 1
ATOM 760 O O . ALA A 1 96 ? 9.209 -15.432 -13.662 1.00 98.00 96 ALA A O 1
ATOM 761 N N . ALA A 1 97 ? 11.107 -14.579 -14.512 1.00 97.75 97 ALA A N 1
ATOM 762 C CA . ALA A 1 97 ? 11.916 -14.881 -13.334 1.00 97.75 97 ALA A CA 1
ATOM 763 C C . ALA A 1 97 ? 11.470 -14.078 -12.098 1.00 97.75 97 ALA A C 1
ATOM 765 O O . ALA A 1 97 ? 11.371 -14.637 -11.004 1.00 97.75 97 ALA A O 1
ATOM 766 N N . MET A 1 98 ? 11.148 -12.789 -12.258 1.00 97.56 98 MET A N 1
ATOM 767 C CA . MET A 1 98 ? 10.619 -11.946 -11.177 1.00 97.56 98 MET A CA 1
ATOM 768 C C . MET A 1 98 ? 9.296 -12.486 -10.629 1.00 97.56 98 MET A C 1
ATOM 770 O O . MET A 1 98 ? 9.100 -12.547 -9.415 1.00 97.56 98 MET A O 1
ATOM 774 N N . GLN A 1 99 ? 8.400 -12.908 -11.519 1.00 98.38 99 GLN A N 1
ATOM 775 C CA . GLN A 1 99 ? 7.125 -13.517 -11.160 1.00 98.38 99 GLN A CA 1
ATOM 776 C C . GLN A 1 99 ? 7.311 -14.843 -10.425 1.00 98.38 99 GLN A C 1
ATOM 778 O O . GLN A 1 99 ? 6.724 -15.025 -9.363 1.00 98.38 99 GLN A O 1
ATOM 783 N N . ALA A 1 100 ? 8.175 -15.729 -10.927 1.00 98.75 100 ALA A N 1
ATOM 784 C CA . ALA A 1 100 ? 8.478 -16.995 -10.266 1.00 98.75 100 ALA A CA 1
ATOM 785 C C . ALA A 1 100 ? 9.060 -16.782 -8.857 1.00 98.75 100 ALA A C 1
ATOM 787 O O . ALA A 1 100 ? 8.642 -17.445 -7.907 1.00 98.75 100 ALA A O 1
ATOM 788 N N . ALA A 1 101 ? 9.977 -15.821 -8.699 1.00 98.50 101 ALA A N 1
ATOM 789 C CA . ALA A 1 101 ? 10.553 -15.473 -7.403 1.00 98.50 101 ALA A CA 1
ATOM 790 C C . ALA A 1 101 ? 9.502 -14.909 -6.432 1.00 98.50 101 ALA A C 1
ATOM 792 O O . ALA A 1 101 ? 9.443 -15.319 -5.272 1.00 98.50 101 ALA A O 1
ATOM 793 N N . HIS A 1 102 ? 8.643 -14.001 -6.903 1.00 98.62 102 HIS A N 1
ATOM 794 C CA . HIS A 1 102 ? 7.557 -13.441 -6.101 1.00 98.62 102 HIS A CA 1
ATOM 795 C C . HIS A 1 102 ? 6.539 -14.516 -5.684 1.00 98.62 102 HIS A C 1
ATOM 797 O O . HIS A 1 102 ? 6.116 -14.570 -4.527 1.00 98.62 102 HIS A O 1
ATOM 803 N N . ASP A 1 103 ? 6.151 -15.395 -6.605 1.00 98.75 103 ASP A N 1
ATOM 804 C CA . ASP A 1 103 ? 5.182 -16.458 -6.340 1.00 98.75 103 ASP A CA 1
ATOM 805 C C . ASP A 1 103 ? 5.737 -17.458 -5.319 1.00 98.75 103 ASP A C 1
ATOM 807 O O . ASP A 1 103 ? 5.043 -17.794 -4.358 1.00 98.75 103 ASP A O 1
ATOM 811 N N . ALA A 1 104 ? 7.014 -17.838 -5.438 1.00 98.81 104 ALA A N 1
ATOM 812 C CA . ALA A 1 104 ? 7.695 -18.664 -4.442 1.00 98.81 104 ALA A CA 1
ATOM 813 C C . ALA A 1 104 ? 7.757 -17.982 -3.064 1.00 98.81 104 ALA A C 1
ATOM 815 O O . ALA A 1 104 ? 7.450 -18.606 -2.046 1.00 98.81 104 ALA A O 1
ATOM 816 N N . PHE A 1 105 ? 8.096 -16.690 -3.017 1.00 98.75 105 PHE A N 1
ATOM 817 C CA . PHE A 1 105 ? 8.170 -15.938 -1.764 1.00 98.75 105 PHE A CA 1
ATOM 818 C C . PHE A 1 105 ? 6.804 -15.813 -1.077 1.00 98.75 105 PHE A C 1
ATOM 820 O O . PHE A 1 105 ? 6.674 -16.067 0.120 1.00 98.75 105 PHE A O 1
ATOM 827 N N . THR A 1 106 ? 5.756 -15.475 -1.828 1.00 98.75 106 THR A N 1
ATOM 828 C CA . THR A 1 106 ? 4.405 -15.361 -1.262 1.00 98.75 106 THR A CA 1
ATOM 829 C C . THR A 1 106 ? 3.801 -16.711 -0.890 1.00 98.75 106 THR A C 1
ATOM 831 O O . THR A 1 106 ? 3.026 -16.775 0.063 1.00 98.75 106 THR A O 1
ATOM 834 N N . ALA A 1 107 ? 4.159 -17.796 -1.581 1.00 98.81 107 ALA A N 1
ATOM 835 C CA . ALA A 1 107 ? 3.789 -19.149 -1.173 1.00 98.81 107 ALA A CA 1
ATOM 836 C C . ALA A 1 107 ? 4.412 -19.519 0.181 1.00 98.81 107 ALA A C 1
ATOM 838 O O . ALA A 1 107 ? 3.697 -20.013 1.051 1.00 98.81 107 ALA A O 1
ATOM 839 N N . LEU A 1 108 ? 5.697 -19.205 0.390 1.00 98.75 108 LEU A N 1
ATOM 840 C CA . LEU A 1 108 ? 6.379 -19.411 1.671 1.00 98.75 108 LEU A CA 1
ATOM 841 C C . LEU A 1 108 ? 5.733 -18.600 2.806 1.00 98.75 108 LEU A C 1
ATOM 843 O O . LEU A 1 108 ? 5.472 -19.122 3.884 1.00 98.75 108 LEU A O 1
ATOM 847 N N . LEU A 1 109 ? 5.411 -17.327 2.567 1.00 98.81 109 LEU A N 1
ATOM 848 C CA . LEU A 1 109 ? 4.709 -16.506 3.561 1.00 98.81 109 LEU A CA 1
ATOM 849 C C . LEU A 1 109 ? 3.353 -17.118 3.943 1.00 98.81 109 LEU A C 1
ATOM 851 O O . LEU A 1 109 ? 3.025 -17.230 5.125 1.00 98.81 109 LEU A O 1
ATOM 855 N N . ARG A 1 110 ? 2.579 -17.566 2.948 1.00 98.75 110 ARG A N 1
ATOM 856 C CA . ARG A 1 110 ? 1.291 -18.231 3.182 1.00 98.75 110 ARG A CA 1
ATOM 857 C C . ARG A 1 110 ? 1.448 -19.547 3.943 1.00 98.75 110 ARG A C 1
ATOM 859 O O . ARG A 1 110 ? 0.617 -19.820 4.805 1.00 98.75 110 ARG A O 1
ATOM 866 N N . SER A 1 111 ? 2.493 -20.342 3.679 1.00 98.62 111 SER A N 1
ATOM 867 C CA . SER A 1 111 ? 2.733 -21.588 4.426 1.00 98.62 111 SER A CA 1
ATOM 868 C C . SER A 1 111 ? 3.060 -21.345 5.900 1.00 98.62 111 SER A C 1
ATOM 870 O O . SER A 1 111 ? 2.726 -22.176 6.736 1.00 98.62 111 SER A O 1
ATOM 872 N N . GLU A 1 112 ? 3.620 -20.180 6.231 1.00 98.50 112 GLU A N 1
ATOM 873 C CA . GLU A 1 112 ? 3.840 -19.723 7.613 1.00 98.50 112 GLU A CA 1
ATOM 874 C C . GLU A 1 112 ? 2.587 -19.084 8.256 1.00 98.50 112 GLU A C 1
ATOM 876 O O . GLU A 1 112 ? 2.628 -18.573 9.381 1.00 98.50 112 GLU A O 1
ATOM 881 N N . GLY A 1 113 ? 1.445 -19.106 7.558 1.00 98.38 113 GLY A N 1
ATOM 882 C CA . GLY A 1 113 ? 0.173 -18.559 8.031 1.00 98.38 113 GLY A CA 1
ATOM 883 C C . GLY A 1 113 ? 0.054 -17.037 7.909 1.00 98.38 113 GLY A C 1
ATOM 884 O O . GLY A 1 113 ? -0.780 -16.441 8.592 1.00 98.38 113 GLY A O 1
ATOM 885 N N . VAL A 1 114 ? 0.878 -16.395 7.073 1.00 98.75 114 VAL A N 1
ATOM 886 C CA . VAL A 1 114 ? 0.773 -14.958 6.790 1.00 98.75 114 VAL A CA 1
ATOM 887 C C . VAL A 1 114 ? -0.317 -14.706 5.750 1.00 98.75 114 VAL A C 1
ATOM 889 O O . VAL A 1 114 ? -0.323 -15.298 4.669 1.00 98.75 114 VAL A O 1
ATOM 892 N N . ASP A 1 115 ? -1.208 -13.765 6.049 1.00 98.50 115 ASP A N 1
ATOM 893 C CA . A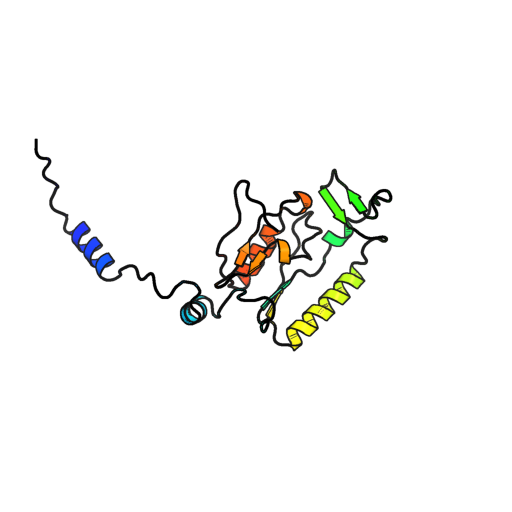SP A 1 115 ? -2.189 -13.249 5.101 1.00 98.50 115 ASP A CA 1
ATOM 894 C C . ASP A 1 115 ? -1.514 -12.321 4.077 1.00 98.50 115 ASP A C 1
ATOM 896 O O . ASP A 1 115 ? -1.183 -11.166 4.365 1.00 98.50 115 ASP A O 1
ATOM 900 N N . VAL A 1 116 ? -1.247 -12.853 2.883 1.00 98.75 116 VAL A N 1
ATOM 901 C CA . VAL A 1 116 ? -0.630 -12.100 1.786 1.00 98.75 116 VAL A CA 1
ATOM 902 C C . VAL A 1 116 ? -1.709 -11.357 1.002 1.00 98.75 116 VAL A C 1
ATOM 904 O O . VAL A 1 116 ? -2.385 -11.936 0.145 1.00 98.75 116 VAL A O 1
ATOM 907 N N . ILE A 1 117 ? -1.807 -10.057 1.267 1.00 98.50 117 ILE A N 1
ATOM 908 C CA . ILE A 1 117 ? -2.716 -9.119 0.614 1.00 98.50 117 ILE A CA 1
ATOM 909 C C . ILE A 1 117 ? -2.041 -8.628 -0.663 1.00 98.50 117 ILE A C 1
ATOM 911 O O . ILE A 1 117 ? -1.002 -7.972 -0.615 1.00 98.50 117 ILE A O 1
ATOM 915 N N . LEU A 1 118 ? -2.629 -8.945 -1.813 1.00 98.25 118 LEU A N 1
ATOM 916 C CA . LEU A 1 118 ? -2.123 -8.484 -3.100 1.00 98.25 118 LEU A CA 1
ATOM 917 C C . LEU A 1 118 ? -2.828 -7.202 -3.528 1.00 98.25 118 LEU A C 1
ATOM 919 O O . LEU A 1 118 ? -4.051 -7.084 -3.442 1.00 98.25 118 LEU A O 1
ATOM 923 N N . THR A 1 119 ? -2.039 -6.263 -4.029 1.00 97.25 119 THR A N 1
ATOM 924 C CA . THR A 1 119 ? -2.557 -5.163 -4.840 1.00 97.25 119 THR A CA 1
ATOM 925 C C . THR A 1 119 ? -3.052 -5.673 -6.195 1.00 97.25 119 THR A C 1
ATOM 927 O O . THR A 1 119 ? -2.715 -6.778 -6.630 1.00 97.25 119 THR A O 1
ATOM 930 N N . GLU A 1 120 ? -3.881 -4.868 -6.857 1.00 91.50 120 GLU A N 1
ATOM 931 C CA . GLU A 1 120 ? -4.352 -5.155 -8.213 1.00 91.50 120 GLU A CA 1
ATOM 932 C C . GLU A 1 120 ? -3.328 -4.676 -9.261 1.00 91.50 120 GLU A C 1
ATOM 934 O O . GLU A 1 120 ? -2.136 -4.538 -8.969 1.00 91.50 120 GLU A O 1
ATOM 939 N N . LYS A 1 121 ? -3.773 -4.460 -10.506 1.00 89.06 121 LYS A N 1
ATOM 940 C CA . LYS A 1 121 ? -2.905 -3.996 -11.594 1.00 89.06 121 LYS A CA 1
ATOM 941 C C . LYS A 1 121 ? -2.217 -2.682 -11.205 1.00 89.06 121 LYS A C 1
ATOM 943 O O . LYS A 1 121 ? -2.868 -1.769 -10.697 1.00 89.06 121 LYS A O 1
ATOM 948 N N . ALA A 1 122 ? -0.918 -2.590 -11.488 1.00 90.75 122 ALA A N 1
ATOM 949 C CA . ALA A 1 122 ? -0.154 -1.366 -11.299 1.00 90.75 122 ALA A CA 1
ATOM 950 C C . ALA A 1 122 ? -0.782 -0.194 -12.069 1.00 90.75 122 ALA A C 1
ATOM 952 O O . ALA A 1 122 ? -1.296 -0.359 -13.183 1.00 90.75 122 ALA A O 1
ATOM 953 N N . ALA A 1 123 ? -0.714 1.005 -11.490 1.00 85.25 123 ALA A N 1
ATOM 954 C CA . ALA A 1 123 ? -1.094 2.216 -12.204 1.00 85.25 123 ALA A CA 1
ATOM 955 C C . ALA A 1 123 ? -0.180 2.422 -13.435 1.00 85.25 123 ALA A C 1
ATOM 957 O O . ALA A 1 123 ? 0.989 2.021 -13.410 1.00 85.25 123 ALA A O 1
ATOM 958 N N . PRO A 1 124 ? -0.664 3.059 -14.518 1.00 83.31 124 PRO A N 1
ATOM 959 C CA . PRO A 1 124 ? 0.173 3.351 -15.678 1.00 83.31 124 PRO A CA 1
ATOM 960 C C . PRO A 1 124 ? 1.460 4.090 -15.281 1.00 83.31 124 PRO A C 1
ATOM 962 O O . PRO A 1 124 ? 1.404 5.142 -14.651 1.00 83.31 124 PRO A O 1
ATOM 965 N N . GLY A 1 125 ? 2.617 3.534 -15.650 1.00 83.81 125 GLY A N 1
ATOM 966 C CA . GLY A 1 125 ? 3.933 4.106 -15.337 1.00 83.81 125 GLY A CA 1
ATOM 967 C C . GLY A 1 125 ? 4.491 3.765 -13.949 1.00 83.81 125 GLY A C 1
ATOM 968 O O . GLY A 1 125 ? 5.652 4.067 -13.688 1.00 83.81 125 GLY A O 1
ATOM 969 N N . ALA A 1 126 ? 3.732 3.081 -13.087 1.00 89.56 126 ALA A N 1
ATOM 970 C CA . ALA A 1 126 ? 4.153 2.713 -11.734 1.00 89.56 126 ALA A CA 1
ATOM 971 C C . ALA A 1 126 ? 5.086 1.484 -11.719 1.00 89.56 126 ALA A C 1
ATOM 973 O O . ALA A 1 126 ? 4.815 0.473 -11.073 1.00 89.56 126 ALA A O 1
ATOM 974 N N . LEU A 1 127 ? 6.218 1.570 -12.422 1.00 92.88 127 LEU A N 1
ATOM 975 C CA . LEU A 1 127 ? 7.204 0.489 -12.567 1.00 92.88 127 LEU A CA 1
ATOM 976 C C . LEU A 1 127 ? 7.738 -0.029 -11.219 1.00 92.88 127 LEU A C 1
ATOM 978 O O . LEU A 1 127 ? 8.175 -1.173 -11.111 1.00 92.88 127 LEU A O 1
ATOM 982 N N . LYS A 1 128 ? 7.721 0.805 -10.174 1.00 93.56 128 LYS A N 1
ATOM 983 C CA . LYS A 1 128 ? 8.232 0.466 -8.838 1.00 93.56 128 LYS A CA 1
ATOM 984 C C . LYS A 1 128 ? 7.182 -0.151 -7.909 1.00 93.56 128 LYS A C 1
ATOM 986 O O . LYS A 1 128 ? 7.522 -0.447 -6.768 1.00 93.56 128 LYS A O 1
ATOM 991 N N . SER A 1 129 ? 5.978 -0.454 -8.403 1.00 94.06 129 SER A N 1
ATOM 992 C CA . SER A 1 129 ? 4.859 -0.990 -7.607 1.00 94.06 129 SER A CA 1
ATOM 993 C C . SER A 1 129 ? 5.189 -2.250 -6.798 1.00 94.06 129 SER A C 1
ATOM 995 O O . SER A 1 129 ? 4.590 -2.478 -5.751 1.00 94.06 129 SER A O 1
ATOM 997 N N . THR A 1 130 ? 6.166 -3.057 -7.239 1.00 95.06 130 THR A N 1
ATOM 998 C CA . THR A 1 130 ? 6.647 -4.242 -6.494 1.00 95.06 130 THR A CA 1
ATOM 999 C C . THR A 1 130 ? 7.170 -3.880 -5.093 1.00 95.06 130 THR A C 1
ATOM 1001 O O . THR A 1 130 ? 7.091 -4.687 -4.168 1.00 95.06 130 THR A O 1
ATOM 1004 N N . PHE A 1 131 ? 7.678 -2.659 -4.904 1.00 94.81 131 PHE A N 1
ATOM 1005 C CA . PHE A 1 131 ? 8.258 -2.175 -3.651 1.00 94.81 131 PHE A CA 1
ATOM 1006 C C . PHE A 1 131 ? 7.211 -1.459 -2.786 1.00 94.81 131 PHE A C 1
ATOM 1008 O O . PHE A 1 131 ? 7.306 -0.261 -2.527 1.00 94.81 131 PHE A O 1
ATOM 1015 N N . CYS A 1 132 ? 6.212 -2.207 -2.303 1.00 96.38 132 CYS A N 1
ATOM 1016 C CA . CYS A 1 132 ? 5.079 -1.652 -1.543 1.00 96.38 132 CYS A CA 1
ATOM 1017 C C . CYS A 1 132 ? 5.460 -0.973 -0.213 1.00 96.38 132 CYS A C 1
ATOM 1019 O O . CYS A 1 132 ? 4.642 -0.246 0.347 1.00 96.38 132 CYS A O 1
ATOM 1021 N N . ARG A 1 133 ? 6.672 -1.223 0.306 1.00 95.94 133 ARG A N 1
ATOM 1022 C CA . ARG A 1 133 ? 7.171 -0.667 1.576 1.00 95.94 133 ARG A CA 1
ATOM 1023 C C . ARG A 1 133 ? 7.142 0.857 1.594 1.00 95.94 133 ARG A C 1
ATOM 1025 O O . ARG A 1 133 ? 6.783 1.427 2.614 1.00 95.94 133 ARG A O 1
ATOM 1032 N N . ASP A 1 134 ? 7.496 1.485 0.481 1.00 96.00 134 ASP A N 1
ATOM 1033 C CA . ASP A 1 134 ? 7.611 2.941 0.420 1.00 96.00 134 ASP A CA 1
ATOM 1034 C C . ASP A 1 134 ? 6.230 3.593 0.305 1.00 96.00 134 ASP A C 1
ATOM 1036 O O . ASP A 1 134 ? 6.024 4.703 0.778 1.00 96.00 134 ASP A O 1
ATOM 1040 N N . SER A 1 135 ? 5.266 2.906 -0.322 1.00 96.00 135 SER A N 1
ATOM 1041 C CA . SER A 1 135 ? 3.911 3.415 -0.578 1.00 96.00 135 SER A CA 1
ATOM 1042 C C . SER A 1 135 ? 3.012 3.363 0.666 1.00 96.00 135 SER A C 1
ATOM 1044 O O . SER A 1 135 ? 2.011 4.080 0.741 1.00 96.00 135 SER A O 1
ATOM 1046 N N . VAL A 1 136 ? 3.326 2.487 1.630 1.00 96.94 136 VAL A N 1
ATOM 1047 C CA . VAL A 1 136 ? 2.524 2.267 2.841 1.00 96.94 136 VAL A CA 1
ATOM 1048 C C . VAL A 1 136 ? 3.407 1.945 4.037 1.00 96.94 136 VAL A C 1
ATOM 1050 O O . VAL A 1 136 ? 4.150 0.966 4.026 1.00 96.94 136 VAL A O 1
ATOM 1053 N N . ILE A 1 137 ? 3.195 2.667 5.137 1.00 97.06 137 ILE A N 1
ATOM 1054 C CA . ILE A 1 137 ? 3.772 2.321 6.437 1.00 97.06 137 ILE A CA 1
ATOM 1055 C C . ILE A 1 137 ? 2.685 1.787 7.361 1.00 97.06 137 ILE A C 1
ATOM 1057 O O . ILE A 1 137 ? 1.699 2.465 7.655 1.00 97.06 137 ILE A O 1
ATOM 1061 N N . GLY A 1 138 ? 2.876 0.563 7.851 1.00 96.94 138 GLY A N 1
ATOM 1062 C CA . GLY A 1 138 ? 2.071 0.020 8.939 1.00 96.94 138 GLY A CA 1
ATOM 1063 C C . GLY A 1 138 ? 2.459 0.674 10.263 1.00 96.94 138 GLY A C 1
ATOM 1064 O O . GLY A 1 138 ? 3.634 0.727 10.608 1.00 96.94 138 GLY A O 1
ATOM 1065 N N . VAL A 1 139 ? 1.475 1.122 11.032 1.00 96.50 139 VAL A N 1
ATOM 1066 C CA . VAL A 1 139 ? 1.652 1.655 12.393 1.00 96.50 139 VAL A CA 1
ATOM 1067 C C . VAL A 1 139 ? 0.560 1.087 13.287 1.00 96.50 139 VAL A C 1
ATOM 1069 O O . VAL A 1 139 ? -0.452 0.608 12.785 1.00 96.50 139 VAL A O 1
ATOM 1072 N N . LYS A 1 140 ? 0.733 1.098 14.610 1.00 96.19 140 LYS A N 1
ATOM 1073 C CA . LYS A 1 140 ? -0.251 0.518 15.539 1.00 96.19 140 LYS A CA 1
ATOM 1074 C C . LYS A 1 140 ? -1.675 1.026 15.239 1.00 96.19 140 LYS A C 1
ATOM 1076 O O . LYS A 1 140 ? -1.939 2.220 15.353 1.00 96.19 140 LYS A O 1
ATOM 1081 N N . GLY A 1 141 ? -2.581 0.112 14.884 1.00 97.06 141 GLY A N 1
ATOM 1082 C CA . GLY A 1 141 ? -3.974 0.410 14.539 1.00 97.06 141 GLY A CA 1
ATOM 1083 C C . GLY A 1 141 ? -4.280 0.511 13.043 1.00 97.06 141 GLY A C 1
ATOM 1084 O O . GLY A 1 141 ? -5.446 0.671 12.711 1.00 97.06 141 GLY A O 1
ATOM 1085 N N . GLY A 1 142 ? -3.300 0.423 12.137 1.00 98.12 142 GLY A N 1
ATOM 1086 C CA . GLY A 1 142 ? -3.577 0.471 10.700 1.00 98.12 142 GLY A CA 1
ATOM 1087 C C . GLY A 1 142 ? -2.376 0.818 9.826 1.00 98.12 142 GLY A C 1
ATOM 1088 O O . GLY A 1 142 ? -1.240 0.418 10.089 1.00 98.12 142 GLY A O 1
ATOM 1089 N N . ALA A 1 143 ? -2.644 1.560 8.759 1.00 98.31 143 ALA A N 1
ATOM 1090 C CA . ALA A 1 143 ? -1.674 1.951 7.751 1.00 98.31 143 ALA A CA 1
ATOM 1091 C C . ALA A 1 143 ? -1.748 3.453 7.438 1.00 98.31 143 ALA A C 1
ATOM 1093 O O . ALA A 1 143 ? -2.821 4.058 7.476 1.00 98.31 143 ALA A O 1
ATOM 1094 N N . ILE A 1 144 ? -0.606 4.043 7.093 1.00 98.38 144 ILE A N 1
ATOM 1095 C CA . ILE A 1 144 ? -0.498 5.380 6.505 1.00 98.38 144 ILE A CA 1
ATOM 1096 C C . ILE A 1 144 ? -0.079 5.203 5.049 1.00 98.38 144 ILE A C 1
ATOM 1098 O O . ILE A 1 144 ? 0.951 4.586 4.775 1.00 98.38 144 ILE A O 1
ATOM 1102 N N . VAL A 1 145 ? -0.869 5.748 4.128 1.00 98.25 145 VAL A N 1
ATOM 1103 C CA . VAL A 1 145 ? -0.502 5.821 2.710 1.00 98.25 145 VAL A CA 1
ATOM 1104 C C . VAL A 1 145 ? 0.433 7.014 2.535 1.00 98.25 145 VAL A C 1
ATOM 1106 O O . VAL A 1 145 ? 0.121 8.131 2.960 1.00 98.25 145 VAL A O 1
ATOM 1109 N N . THR A 1 146 ? 1.611 6.778 1.977 1.00 97.62 146 THR A N 1
ATOM 1110 C CA . THR A 1 146 ? 2.641 7.811 1.838 1.00 97.62 146 THR A CA 1
ATOM 1111 C C . THR A 1 146 ? 2.378 8.682 0.607 1.00 97.62 146 THR A C 1
ATOM 1113 O O . THR A 1 146 ? 1.366 8.537 -0.077 1.00 97.62 146 THR A O 1
ATOM 1116 N N . ARG A 1 147 ? 3.278 9.633 0.342 1.00 95.50 147 ARG A N 1
ATOM 1117 C CA . ARG A 1 147 ? 3.301 10.407 -0.901 1.00 95.50 147 ARG A CA 1
ATOM 1118 C C . ARG A 1 147 ? 4.722 10.380 -1.430 1.00 95.50 147 ARG A C 1
ATOM 1120 O O . ARG A 1 147 ? 5.603 11.030 -0.864 1.00 95.50 147 ARG A O 1
ATOM 1127 N N . LEU A 1 148 ? 4.935 9.620 -2.497 1.00 94.06 148 LEU A N 1
ATOM 1128 C CA . LEU A 1 148 ? 6.280 9.269 -2.945 1.00 94.06 148 LEU A CA 1
ATOM 1129 C C . LEU A 1 148 ? 6.998 10.495 -3.530 1.00 94.06 148 LEU A C 1
ATOM 1131 O O . LEU A 1 148 ? 6.426 11.297 -4.287 1.00 94.06 148 LEU A O 1
ATOM 1135 N N . ALA A 1 149 ? 8.268 10.669 -3.158 1.00 92.62 149 ALA A N 1
ATOM 1136 C CA . ALA A 1 149 ? 9.030 11.876 -3.473 1.00 92.62 149 ALA A CA 1
ATOM 1137 C C . ALA A 1 149 ? 9.345 11.954 -4.970 1.00 92.62 149 ALA A C 1
ATOM 1139 O O . ALA A 1 149 ? 9.273 13.019 -5.596 1.00 92.62 149 ALA A O 1
ATOM 1140 N N . ARG A 1 150 ? 9.677 10.807 -5.571 1.00 90.69 150 ARG A N 1
ATOM 1141 C CA . ARG A 1 150 ? 9.947 10.709 -7.006 1.00 90.69 150 ARG A CA 1
ATOM 1142 C C . ARG A 1 150 ? 8.637 10.741 -7.785 1.00 90.69 150 ARG A C 1
ATOM 1144 O O . ARG A 1 150 ? 7.798 9.860 -7.646 1.00 90.69 150 ARG A O 1
ATOM 1151 N N . ARG A 1 151 ? 8.499 11.711 -8.699 1.00 87.44 151 ARG A N 1
ATOM 1152 C CA . ARG A 1 151 ? 7.327 11.825 -9.591 1.00 87.44 151 ARG A CA 1
ATOM 1153 C C . ARG A 1 151 ? 7.038 10.529 -10.357 1.00 87.44 151 ARG A C 1
ATOM 1155 O O . ARG A 1 151 ? 5.874 10.210 -10.543 1.00 87.44 151 ARG A O 1
ATOM 1162 N N . ALA A 1 152 ? 8.092 9.799 -10.725 1.00 88.94 152 ALA A N 1
ATOM 1163 C CA . ALA A 1 152 ? 8.056 8.485 -11.371 1.00 88.94 152 ALA A CA 1
ATOM 1164 C C . ALA A 1 152 ? 7.230 7.422 -10.626 1.00 88.94 152 ALA A C 1
ATOM 1166 O O . ALA A 1 152 ? 6.841 6.424 -11.217 1.00 88.94 152 ALA A O 1
ATOM 1167 N N . ARG A 1 153 ? 7.004 7.616 -9.325 1.00 91.69 153 ARG A N 1
ATOM 1168 C CA . ARG A 1 153 ? 6.302 6.669 -8.459 1.00 91.69 153 ARG A CA 1
ATOM 1169 C C . ARG A 1 153 ? 4.912 7.135 -8.036 1.00 91.69 153 ARG A C 1
ATOM 1171 O O . ARG A 1 153 ? 4.162 6.386 -7.422 1.00 91.69 153 ARG A O 1
ATOM 1178 N N . ARG A 1 154 ? 4.541 8.375 -8.367 1.00 88.31 154 ARG A N 1
ATOM 1179 C CA . ARG A 1 154 ? 3.205 8.891 -8.053 1.00 88.31 154 ARG A CA 1
ATOM 1180 C C . ARG A 1 154 ? 2.157 8.079 -8.808 1.00 88.31 154 ARG A C 1
ATOM 1182 O O . ARG A 1 154 ? 2.297 7.858 -10.007 1.00 88.31 154 ARG A O 1
ATOM 1189 N N . GLY A 1 155 ? 1.096 7.690 -8.115 1.00 87.75 155 GLY A N 1
ATOM 1190 C CA . GLY A 1 155 ? 0.057 6.786 -8.606 1.00 87.75 155 GLY A CA 1
ATOM 1191 C C . GLY A 1 155 ? 0.079 5.424 -7.910 1.00 87.75 155 GLY A C 1
ATOM 1192 O O . GLY A 1 155 ? -0.969 4.782 -7.835 1.00 87.75 155 GLY A O 1
ATOM 1193 N N . GLU A 1 156 ? 1.217 5.014 -7.334 1.00 94.31 156 GLU A N 1
ATOM 1194 C CA . GLU A 1 156 ? 1.310 3.812 -6.488 1.00 94.31 156 GLU A CA 1
ATOM 1195 C C . GLU A 1 156 ? 0.374 3.904 -5.269 1.00 94.31 156 GLU A C 1
ATOM 1197 O O . GLU A 1 156 ? -0.160 2.891 -4.817 1.00 94.31 156 GLU A O 1
ATOM 1202 N N . GLU A 1 157 ? 0.093 5.117 -4.779 1.00 94.25 157 GLU A N 1
ATOM 1203 C CA . GLU A 1 157 ? -0.807 5.369 -3.651 1.00 94.25 157 GLU A CA 1
ATOM 1204 C C . GLU A 1 157 ? -2.226 4.825 -3.898 1.00 94.25 157 GLU A C 1
ATOM 1206 O O . GLU A 1 157 ? -2.877 4.333 -2.973 1.00 94.25 157 GLU A O 1
ATOM 1211 N N . LEU A 1 158 ? -2.717 4.869 -5.143 1.00 93.62 158 LEU A N 1
ATOM 1212 C CA . LEU A 1 158 ? -4.077 4.438 -5.480 1.00 93.62 158 LEU A CA 1
ATOM 1213 C C . LEU A 1 158 ? -4.258 2.928 -5.287 1.00 93.62 158 LEU A C 1
ATOM 1215 O O . LEU A 1 158 ? -5.190 2.492 -4.610 1.00 93.62 158 LEU A O 1
ATOM 1219 N N . MET A 1 159 ? -3.358 2.132 -5.862 1.00 94.62 159 MET A N 1
ATOM 1220 C CA . MET A 1 159 ? -3.463 0.670 -5.833 1.00 94.62 159 MET A CA 1
ATOM 1221 C C . MET A 1 159 ? -3.278 0.105 -4.423 1.00 94.62 159 MET A C 1
ATOM 1223 O O . MET A 1 159 ? -3.976 -0.834 -4.035 1.00 94.62 159 MET A O 1
ATOM 1227 N N . VAL A 1 160 ? -2.383 0.695 -3.622 1.00 97.06 160 VAL A N 1
ATOM 1228 C CA . VAL A 1 160 ? -2.206 0.272 -2.229 1.00 97.06 160 VAL A CA 1
ATOM 1229 C C . VAL A 1 160 ? -3.404 0.677 -1.375 1.00 97.06 160 VAL A C 1
ATOM 1231 O O . VAL A 1 160 ? -3.860 -0.123 -0.564 1.00 97.06 160 VAL A O 1
ATOM 1234 N N . THR A 1 161 ? -3.990 1.855 -1.616 1.00 97.19 161 THR A N 1
ATOM 1235 C CA . THR A 1 161 ? -5.224 2.300 -0.945 1.00 97.19 161 THR A CA 1
ATOM 1236 C C . THR A 1 161 ? -6.376 1.334 -1.210 1.00 97.19 161 THR A C 1
ATOM 1238 O O . THR A 1 161 ? -7.060 0.912 -0.278 1.00 97.19 161 THR A O 1
ATOM 1241 N N . GLN A 1 162 ? -6.567 0.932 -2.469 1.00 97.12 162 GLN A N 1
ATOM 1242 C CA . GLN A 1 162 ? -7.598 -0.034 -2.852 1.00 97.12 162 GLN A CA 1
ATOM 1243 C C . GLN A 1 162 ? -7.383 -1.392 -2.176 1.00 97.12 162 GLN A C 1
ATOM 1245 O O . GLN A 1 162 ? -8.333 -1.972 -1.650 1.00 97.12 162 GLN A O 1
ATOM 1250 N N . ALA A 1 163 ? -6.141 -1.879 -2.139 1.00 98.00 163 ALA A N 1
ATOM 1251 C CA . ALA A 1 163 ? -5.803 -3.145 -1.496 1.00 98.00 163 ALA A CA 1
ATOM 1252 C C . ALA A 1 163 ? -6.039 -3.112 0.023 1.00 98.00 163 ALA A C 1
ATOM 1254 O O . ALA A 1 163 ? -6.621 -4.047 0.572 1.00 98.00 163 ALA A O 1
ATOM 1255 N N . LEU A 1 164 ? -5.648 -2.023 0.694 1.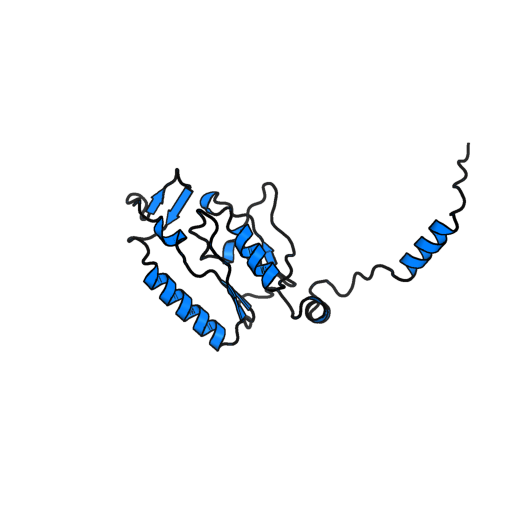00 98.31 164 LEU A N 1
ATOM 1256 C CA . LEU A 1 164 ? -5.887 -1.819 2.125 1.00 98.31 164 LEU A CA 1
ATOM 1257 C C . LEU A 1 164 ? -7.385 -1.789 2.442 1.00 98.31 164 LEU A C 1
ATOM 1259 O O . LEU A 1 164 ? -7.834 -2.514 3.330 1.00 98.31 164 LEU A O 1
ATOM 1263 N N . ALA A 1 165 ? -8.158 -1.010 1.681 1.00 97.62 165 ALA A N 1
ATOM 1264 C CA . ALA A 1 165 ? -9.604 -0.908 1.852 1.00 97.62 165 ALA A CA 1
ATOM 1265 C C . ALA A 1 165 ? -10.296 -2.263 1.636 1.00 97.62 165 ALA A C 1
ATOM 1267 O O . ALA A 1 165 ? -11.109 -2.682 2.458 1.00 97.62 165 ALA A O 1
ATOM 1268 N N . LYS A 1 166 ? -9.923 -2.988 0.575 1.00 97.88 166 LYS A N 1
ATOM 1269 C CA . LYS A 1 166 ? -10.444 -4.330 0.270 1.00 97.88 166 LYS A CA 1
ATOM 1270 C C . LYS A 1 166 ? -10.112 -5.345 1.362 1.00 97.88 166 LYS A C 1
ATOM 1272 O O . LYS A 1 166 ? -10.927 -6.214 1.650 1.00 97.88 166 LYS A O 1
ATOM 1277 N N . ALA A 1 167 ? -8.935 -5.230 1.972 1.00 98.00 167 ALA A N 1
ATOM 1278 C CA . ALA A 1 167 ? -8.516 -6.097 3.065 1.00 98.00 167 ALA A CA 1
ATOM 1279 C C . ALA A 1 167 ? -9.184 -5.757 4.410 1.00 98.00 167 ALA A C 1
ATOM 1281 O O . ALA A 1 167 ? -9.031 -6.523 5.359 1.00 98.00 167 ALA A O 1
ATOM 1282 N N . GLY A 1 168 ? -9.892 -4.625 4.515 1.00 97.88 168 GLY A N 1
ATOM 1283 C CA . GLY A 1 168 ? -10.445 -4.131 5.778 1.00 97.88 168 GLY A CA 1
ATOM 1284 C C . GLY A 1 168 ? -9.388 -3.551 6.724 1.00 97.88 168 GLY A C 1
ATOM 1285 O O . GLY A 1 168 ? -9.622 -3.483 7.927 1.00 97.88 168 GLY A O 1
ATOM 1286 N N . CYS A 1 169 ? -8.221 -3.156 6.203 1.00 98.31 169 CYS A N 1
ATOM 1287 C CA . CYS A 1 169 ? -7.181 -2.496 6.988 1.00 98.31 169 CYS A CA 1
ATOM 1288 C C . CYS A 1 169 ? -7.536 -1.013 7.194 1.00 98.31 169 CYS A C 1
ATOM 1290 O O . CYS A 1 169 ? -7.789 -0.317 6.204 1.00 98.31 169 CYS A O 1
ATOM 1292 N N . PRO A 1 170 ? -7.510 -0.488 8.432 1.00 98.31 170 PRO A N 1
ATOM 1293 C CA . PRO A 1 170 ? -7.711 0.933 8.674 1.00 98.31 170 PRO A CA 1
ATOM 1294 C C . PRO A 1 170 ? -6.640 1.788 7.991 1.00 98.31 170 PRO A C 1
ATOM 1296 O O . PRO A 1 170 ? -5.441 1.587 8.198 1.00 98.31 170 PRO A O 1
ATOM 1299 N N . ILE A 1 171 ? -7.072 2.796 7.235 1.00 98.50 171 ILE A N 1
ATOM 1300 C CA . ILE A 1 171 ? -6.196 3.843 6.701 1.00 98.50 171 ILE A CA 1
ATOM 1301 C C . ILE A 1 171 ? -6.274 5.031 7.657 1.00 98.50 171 ILE A C 1
ATOM 1303 O O . ILE A 1 171 ? -7.288 5.722 7.717 1.00 98.50 171 ILE A O 1
ATOM 1307 N N . LEU A 1 172 ? -5.207 5.255 8.424 1.00 98.12 172 LEU A N 1
ATOM 1308 C CA . LEU A 1 172 ? -5.146 6.317 9.435 1.00 98.12 172 LEU A CA 1
ATOM 1309 C C . LEU A 1 172 ? -4.914 7.697 8.813 1.00 98.12 172 LEU A C 1
ATOM 1311 O O . LEU A 1 172 ? -5.236 8.719 9.413 1.00 98.12 172 LEU A O 1
ATOM 1315 N N . GLY A 1 173 ? -4.341 7.721 7.612 1.00 97.75 173 GLY A N 1
ATOM 1316 C CA . GLY A 1 173 ? -4.100 8.935 6.855 1.00 97.75 173 GLY A CA 1
ATOM 1317 C C . GLY A 1 173 ? -3.447 8.651 5.511 1.00 97.75 173 GLY A C 1
ATOM 1318 O O . GLY A 1 173 ? -2.890 7.579 5.273 1.00 97.75 173 GLY A O 1
ATOM 1319 N N . THR A 1 174 ? -3.518 9.640 4.630 1.00 97.56 174 THR A N 1
ATOM 1320 C CA . THR A 1 174 ? -2.747 9.703 3.387 1.00 97.56 174 THR A CA 1
ATOM 1321 C C . THR A 1 174 ? -1.949 10.994 3.413 1.00 97.56 174 THR A C 1
ATOM 1323 O O . THR A 1 174 ? -2.524 12.053 3.669 1.00 97.56 174 THR A O 1
ATOM 1326 N N . LEU A 1 175 ? -0.639 10.933 3.184 1.00 97.25 175 LEU A N 1
ATOM 1327 C CA . LEU A 1 175 ? 0.166 12.150 3.121 1.00 97.25 175 LEU A CA 1
ATOM 1328 C C . LEU A 1 175 ? -0.277 13.013 1.934 1.00 97.25 175 LEU A C 1
ATOM 1330 O O . LEU A 1 175 ? -0.428 12.535 0.812 1.00 97.25 175 LEU A O 1
ATOM 1334 N N . HIS A 1 176 ? -0.494 14.302 2.184 1.00 94.81 176 HIS A N 1
ATOM 1335 C CA . HIS A 1 176 ? -1.085 15.221 1.214 1.00 94.81 176 HIS A CA 1
ATOM 1336 C C . HIS A 1 176 ? -0.390 16.590 1.206 1.00 94.81 176 HIS A C 1
ATOM 1338 O O . HIS A 1 176 ? 0.502 16.873 2.006 1.00 94.81 176 HIS A O 1
ATOM 1344 N N . GLY A 1 177 ? -0.800 17.457 0.275 1.00 94.56 177 GLY A N 1
ATOM 1345 C CA . GLY A 1 177 ? -0.165 18.758 0.058 1.00 94.56 177 GLY A CA 1
ATOM 1346 C C . GLY A 1 177 ? 1.246 18.608 -0.514 1.00 94.56 177 GLY A C 1
ATOM 1347 O O . GLY A 1 177 ? 1.454 17.903 -1.505 1.00 94.56 177 GLY A O 1
ATOM 1348 N N . GLU A 1 178 ? 2.214 19.277 0.107 1.00 96.06 178 GLU A N 1
ATOM 1349 C CA . GLU A 1 178 ? 3.623 19.239 -0.303 1.00 96.06 178 GLU A CA 1
ATOM 1350 C C . GLU A 1 178 ? 4.437 18.148 0.406 1.00 96.06 178 GLU A C 1
ATOM 1352 O O . GLU A 1 178 ? 5.566 17.881 -0.003 1.00 96.06 178 GLU A O 1
ATOM 1357 N N . ALA A 1 179 ? 3.859 17.467 1.404 1.00 96.19 179 ALA A N 1
ATOM 1358 C CA . ALA A 1 179 ? 4.538 16.411 2.148 1.00 96.19 179 ALA A CA 1
ATOM 1359 C C . ALA A 1 179 ? 4.987 15.265 1.229 1.00 96.19 179 A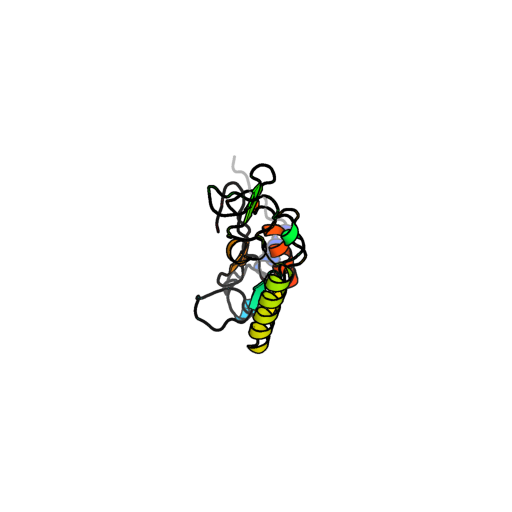LA A C 1
ATOM 1361 O O . ALA A 1 179 ? 4.266 14.862 0.311 1.00 96.19 179 ALA A O 1
ATOM 1362 N N . VAL A 1 180 ? 6.180 14.735 1.485 1.00 96.25 180 VAL A N 1
ATOM 1363 C CA . VAL A 1 180 ? 6.707 13.525 0.845 1.00 96.25 180 VAL A CA 1
ATOM 1364 C C . VAL A 1 180 ? 7.340 12.628 1.902 1.00 96.25 180 VAL A C 1
ATOM 1366 O O . VAL A 1 180 ? 7.911 13.132 2.868 1.00 96.25 180 VAL A O 1
ATOM 1369 N N . PHE A 1 181 ? 7.217 11.315 1.729 1.00 94.62 181 PHE A N 1
ATOM 1370 C CA . PHE A 1 181 ? 7.777 10.305 2.628 1.00 94.62 181 PHE A CA 1
ATOM 1371 C C . PHE A 1 181 ? 7.901 8.976 1.878 1.00 94.62 181 PHE A C 1
ATOM 1373 O O . PHE A 1 181 ? 7.030 8.668 1.063 1.00 94.62 181 PHE A O 1
ATOM 1380 N N . GLU A 1 182 ? 8.956 8.221 2.177 1.00 89.31 182 GLU A N 1
ATOM 1381 C CA . GLU A 1 182 ? 9.209 6.838 1.750 1.00 89.31 182 GLU A CA 1
ATOM 1382 C C . GLU A 1 182 ? 9.806 6.080 2.945 1.00 89.31 182 GLU A C 1
ATOM 1384 O O . GLU A 1 182 ? 10.673 6.679 3.628 1.00 89.31 182 GLU A O 1
#